Protein AF-A0A4Y2WWI7-F1 (afdb_monomer_lite)

InterPro domains:
  IPR029052 Metallo-dependent phosphatase-like [G3DSA:3.60.21.10] (2-51)
  IPR029052 Metallo-dependent phosphatase-like [SSF56300] (12-50)

Secondary structure (DSSP, 8-state):
--PPPPPGGG-----------TTTTTT-TTTTTHHHHHHHHHHHHHHHHT-

Sequence (51 aa):
MTAKMADDEDVLKILLATDCHLGYMEGDAVRGSDSLVTFEEILKIAVDKEV

Structure (mmCIF, N/CA/C/O backbone):
data_AF-A0A4Y2WWI7-F1
#
_entry.id   AF-A0A4Y2WWI7-F1
#
loop_
_atom_site.group_PDB
_atom_site.id
_atom_sit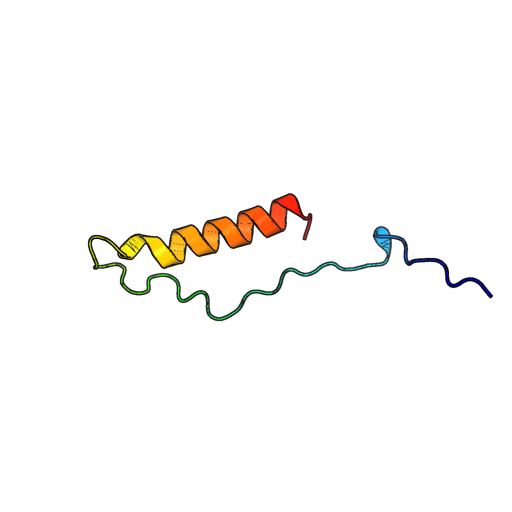e.type_symbol
_atom_site.label_atom_id
_atom_site.label_alt_id
_atom_site.label_comp_id
_atom_site.label_asym_id
_atom_site.label_entity_id
_atom_site.label_seq_id
_atom_site.pdbx_PDB_ins_code
_atom_site.Cartn_x
_atom_site.Cartn_y
_atom_site.Cartn_z
_atom_site.occupancy
_atom_site.B_iso_or_equiv
_atom_site.auth_seq_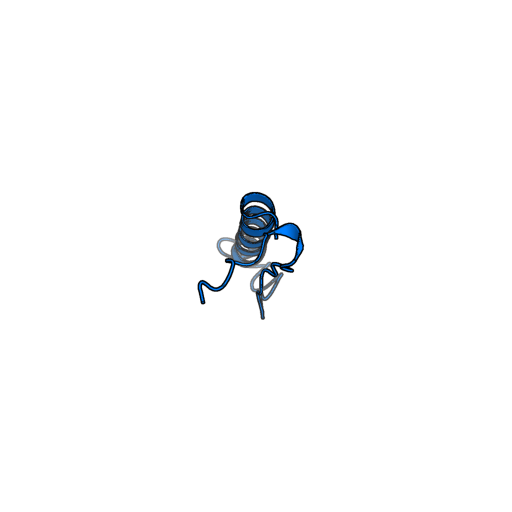id
_atom_site.auth_comp_id
_atom_site.auth_asym_id
_atom_site.auth_atom_id
_atom_site.pdbx_PDB_model_num
ATOM 1 N N . MET A 1 1 ? -34.668 -1.311 22.370 1.00 43.47 1 MET A N 1
ATOM 2 C CA . MET A 1 1 ? -33.343 -1.921 22.144 1.00 43.47 1 MET A CA 1
ATOM 3 C C . MET A 1 1 ? -32.615 -1.067 21.124 1.00 43.47 1 MET A C 1
ATOM 5 O O . MET A 1 1 ? -32.882 -1.197 19.940 1.00 43.47 1 MET A O 1
ATOM 9 N N . THR A 1 2 ? -31.791 -0.126 21.570 1.00 46.28 2 THR A N 1
ATOM 10 C CA . THR A 1 2 ? -30.906 0.642 20.687 1.00 46.28 2 THR A CA 1
ATOM 11 C C . THR A 1 2 ? -29.532 -0.004 20.769 1.00 46.28 2 THR A C 1
ATOM 13 O O . THR A 1 2 ? -28.949 -0.056 21.850 1.00 46.28 2 THR A O 1
ATOM 16 N N . ALA A 1 3 ? -29.053 -0.571 19.660 1.00 59.66 3 ALA A N 1
ATOM 17 C CA . ALA A 1 3 ? -27.683 -1.058 19.573 1.00 59.66 3 ALA A CA 1
ATOM 18 C C . ALA A 1 3 ? -26.750 0.144 19.770 1.00 59.66 3 ALA A C 1
ATOM 20 O O . ALA A 1 3 ? -26.835 1.123 19.029 1.00 59.66 3 ALA A O 1
ATOM 21 N N . LYS A 1 4 ? -25.918 0.095 20.812 1.00 59.69 4 LYS A N 1
ATOM 22 C CA . LYS A 1 4 ? -24.817 1.039 20.999 1.00 59.69 4 LYS A CA 1
ATOM 23 C C . LYS A 1 4 ? -23.907 0.887 19.773 1.00 59.69 4 LYS A C 1
ATOM 25 O O . LYS A 1 4 ? -23.453 -0.224 19.510 1.00 59.69 4 LYS A O 1
ATOM 30 N N . MET A 1 5 ? -23.708 1.955 18.994 1.00 63.25 5 MET A N 1
ATOM 31 C CA . MET A 1 5 ? -22.628 1.980 17.999 1.00 63.25 5 MET A CA 1
ATOM 32 C C . MET A 1 5 ? -21.336 1.666 18.755 1.00 63.25 5 MET A C 1
ATOM 34 O O . MET A 1 5 ? -21.118 2.253 19.817 1.00 63.25 5 MET A O 1
ATOM 38 N N . ALA A 1 6 ? -20.580 0.670 18.285 1.00 64.38 6 ALA A N 1
ATOM 39 C CA . ALA A 1 6 ? -19.338 0.260 18.930 1.00 64.38 6 ALA A CA 1
ATOM 40 C C . ALA A 1 6 ? -18.441 1.490 19.087 1.00 64.38 6 ALA A C 1
ATOM 42 O O . ALA A 1 6 ? -18.330 2.292 18.159 1.00 64.38 6 ALA A O 1
ATOM 43 N N . ASP A 1 7 ? -17.895 1.656 20.286 1.00 72.75 7 ASP A N 1
ATOM 44 C CA . ASP A 1 7 ? -16.892 2.681 20.531 1.00 72.75 7 ASP A CA 1
ATOM 45 C C . ASP A 1 7 ? -15.664 2.354 19.665 1.00 72.75 7 ASP A C 1
ATOM 47 O O . ASP A 1 7 ? -15.379 1.172 19.459 1.00 72.75 7 ASP A O 1
ATOM 51 N N . ASP A 1 8 ? -14.967 3.357 19.125 1.00 7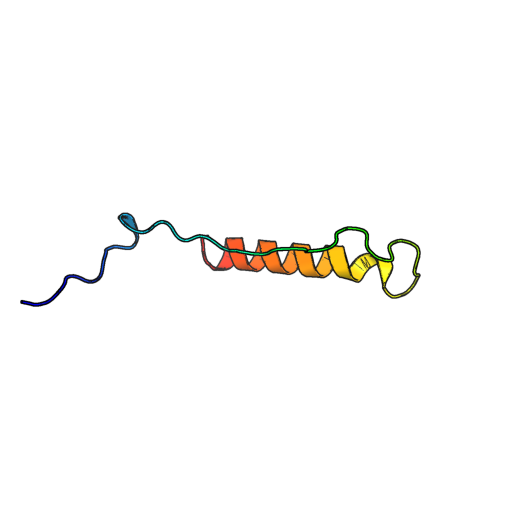7.00 8 ASP A N 1
ATOM 52 C CA . ASP A 1 8 ? -13.788 3.131 18.263 1.00 77.00 8 ASP A CA 1
ATOM 53 C C . ASP A 1 8 ? -12.718 2.317 19.024 1.00 77.00 8 ASP A C 1
ATOM 55 O O . ASP A 1 8 ? -11.980 1.541 18.424 1.00 77.00 8 ASP A O 1
ATOM 59 N N . GLU A 1 9 ? -12.712 2.400 20.364 1.00 84.62 9 GLU A N 1
ATOM 60 C CA . GLU A 1 9 ? -11.844 1.617 21.255 1.00 84.62 9 GLU A CA 1
ATOM 61 C C . GLU A 1 9 ? -12.054 0.091 21.162 1.00 84.62 9 GLU A C 1
ATOM 63 O O . GLU A 1 9 ? -11.115 -0.671 21.393 1.00 84.62 9 GLU A O 1
ATOM 68 N N . ASP A 1 10 ? -13.253 -0.370 20.788 1.00 91.56 10 ASP A N 1
ATOM 69 C CA . ASP A 1 10 ? -13.584 -1.796 20.639 1.00 91.56 10 ASP A CA 1
ATOM 70 C C . ASP A 1 10 ? -13.463 -2.284 19.176 1.00 91.56 10 ASP A C 1
ATOM 72 O O . ASP A 1 10 ? -13.828 -3.424 18.861 1.00 91.56 10 ASP A O 1
ATOM 76 N N . VAL A 1 11 ? -12.977 -1.437 18.255 1.00 90.50 11 VAL A N 1
ATOM 77 C CA . VAL A 1 11 ? -12.942 -1.710 16.809 1.00 90.50 11 VAL A CA 1
ATOM 78 C C . VAL A 1 11 ? -11.514 -1.665 16.262 1.00 90.50 11 VAL A C 1
ATOM 80 O O . VAL A 1 11 ? -10.882 -0.618 16.175 1.00 90.50 11 VAL A O 1
ATOM 83 N N . LEU A 1 12 ? -11.019 -2.807 15.775 1.00 93.69 12 LEU A N 1
ATOM 84 C CA . LEU A 1 12 ? -9.772 -2.851 15.009 1.00 93.69 12 LEU A CA 1
ATOM 85 C C . LEU A 1 12 ? -10.029 -2.406 13.562 1.00 93.69 12 LEU A C 1
ATOM 87 O O . LEU A 1 12 ? -10.660 -3.126 12.784 1.00 93.69 12 LEU A O 1
ATOM 91 N N . LYS A 1 13 ? -9.511 -1.235 13.191 1.00 94.31 13 LYS A N 1
ATOM 92 C CA . LYS A 1 13 ? -9.518 -0.747 11.809 1.00 94.31 13 LYS A CA 1
ATOM 93 C C . LYS A 1 13 ? -8.302 -1.299 11.063 1.00 94.31 13 LYS A C 1
ATOM 95 O O . LYS A 1 13 ? -7.204 -1.321 11.603 1.00 94.31 13 LYS A O 1
ATOM 100 N N . ILE A 1 14 ? -8.511 -1.780 9.838 1.00 96.50 14 ILE A N 1
ATOM 101 C CA . ILE A 1 14 ? -7.459 -2.381 9.009 1.00 96.50 14 ILE A CA 1
ATOM 102 C C . ILE A 1 14 ? -7.562 -1.793 7.608 1.00 96.50 14 ILE A C 1
ATOM 104 O O . ILE A 1 14 ? -8.597 -1.935 6.950 1.00 96.50 14 ILE A O 1
ATOM 108 N N . LEU A 1 15 ? -6.482 -1.179 7.127 1.00 97.81 15 LEU A N 1
ATOM 109 C CA . LEU A 1 15 ? -6.344 -0.867 5.710 1.00 97.81 15 LEU A CA 1
ATOM 110 C C . LEU A 1 15 ? -5.846 -2.099 4.958 1.00 97.81 15 LEU A C 1
ATOM 112 O O . LEU A 1 15 ? -4.791 -2.650 5.263 1.00 97.81 15 LEU A O 1
ATOM 116 N N . LEU A 1 16 ? -6.612 -2.519 3.951 1.00 97.44 16 LEU A N 1
ATOM 117 C CA . LEU A 1 16 ? -6.262 -3.646 3.097 1.00 97.44 16 LEU A CA 1
ATOM 118 C C . LEU A 1 16 ? -5.847 -3.149 1.711 1.00 97.44 16 LEU A C 1
ATOM 120 O O . LEU A 1 16 ? -6.645 -2.550 0.994 1.00 97.44 16 LEU A O 1
ATOM 124 N N . ALA A 1 17 ? -4.615 -3.464 1.328 1.00 97.19 17 ALA A N 1
ATOM 125 C CA . ALA A 1 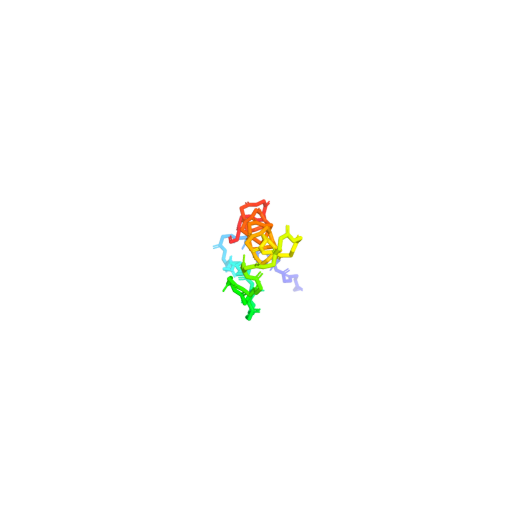17 ? -4.105 -3.343 -0.031 1.00 97.19 17 ALA A CA 1
ATOM 126 C C . ALA A 1 17 ? -3.464 -4.677 -0.437 1.00 97.19 17 ALA A C 1
ATOM 128 O O . ALA A 1 17 ? -2.946 -5.407 0.409 1.00 97.19 17 ALA A O 1
ATOM 129 N N . THR A 1 18 ? -3.520 -5.020 -1.720 1.00 97.25 18 THR A N 1
ATOM 130 C CA . THR A 1 18 ? -2.965 -6.270 -2.248 1.00 97.25 18 THR A CA 1
ATOM 131 C C . THR A 1 18 ? -2.300 -6.018 -3.593 1.00 97.25 18 THR A C 1
ATOM 133 O O . THR A 1 18 ? -2.643 -5.050 -4.268 1.00 97.25 18 THR A O 1
ATOM 136 N N . ASP A 1 19 ? -1.327 -6.860 -3.942 1.00 96.00 19 ASP A N 1
ATOM 137 C CA . ASP A 1 19 ? -0.616 -6.829 -5.222 1.00 96.00 19 ASP A CA 1
ATOM 138 C C . ASP A 1 19 ? -0.132 -5.426 -5.648 1.00 96.00 19 ASP A C 1
ATOM 140 O O . ASP A 1 19 ? -0.289 -5.012 -6.792 1.00 96.00 19 ASP A O 1
ATOM 144 N N . CYS A 1 20 ? 0.518 -4.678 -4.745 1.00 94.56 20 CYS A N 1
ATOM 145 C CA . CYS A 1 20 ? 1.056 -3.342 -5.058 1.00 94.56 20 CYS A CA 1
ATOM 146 C C . CYS A 1 20 ? 2.175 -3.353 -6.123 1.00 94.56 20 CYS A C 1
ATOM 148 O O . CYS A 1 20 ? 2.588 -2.290 -6.578 1.00 94.56 20 CYS A O 1
ATOM 150 N N . HIS A 1 21 ? 2.689 -4.536 -6.494 1.00 96.94 21 HIS A N 1
ATOM 151 C CA . HIS A 1 21 ? 3.693 -4.736 -7.547 1.00 96.94 21 HIS A CA 1
ATOM 152 C C . HIS A 1 21 ? 4.884 -3.759 -7.466 1.00 96.94 21 HIS A C 1
ATOM 154 O O . HIS A 1 21 ? 5.268 -3.132 -8.454 1.00 96.94 21 HIS A O 1
ATOM 160 N N . LEU A 1 22 ? 5.479 -3.633 -6.275 1.00 96.00 22 LEU A N 1
ATOM 161 C CA . LEU A 1 22 ? 6.620 -2.743 -6.042 1.00 96.00 22 LEU A CA 1
ATOM 162 C C . LEU A 1 22 ? 7.796 -3.093 -6.965 1.00 96.00 22 LEU A C 1
ATOM 164 O O . LEU A 1 22 ? 8.160 -4.262 -7.097 1.00 96.00 22 LEU A O 1
ATOM 168 N N . GLY A 1 23 ? 8.378 -2.073 -7.598 1.00 92.62 23 GLY A N 1
ATOM 169 C CA . GLY A 1 23 ? 9.470 -2.230 -8.566 1.00 92.62 23 GLY A CA 1
ATOM 170 C C . GLY A 1 23 ? 9.012 -2.644 -9.970 1.00 92.62 23 GLY A C 1
ATOM 171 O O . GLY A 1 23 ? 9.837 -2.884 -10.854 1.00 92.62 23 GLY A O 1
ATOM 172 N N . TYR A 1 24 ? 7.701 -2.722 -10.225 1.00 95.31 24 TYR A N 1
ATOM 173 C CA . TYR A 1 24 ? 7.203 -2.958 -11.575 1.00 95.31 24 TYR A CA 1
ATOM 174 C C . TYR A 1 24 ? 7.608 -1.812 -12.507 1.00 95.31 24 TYR A C 1
ATOM 176 O O . TYR A 1 24 ? 7.321 -0.649 -12.240 1.00 95.31 24 TYR A O 1
ATOM 184 N N . MET A 1 25 ? 8.252 -2.172 -13.622 1.00 93.94 25 MET A N 1
ATOM 185 C CA . MET A 1 25 ? 8.779 -1.249 -14.635 1.00 93.94 25 MET A CA 1
ATOM 186 C C . MET A 1 25 ? 9.861 -0.286 -14.117 1.00 93.94 25 MET A C 1
ATOM 188 O O . MET A 1 25 ? 10.041 0.765 -14.716 1.00 93.94 25 MET A O 1
ATOM 192 N N . GLU A 1 26 ? 10.617 -0.626 -13.067 1.00 91.88 26 GLU A N 1
ATOM 193 C CA . GLU A 1 26 ? 11.620 0.276 -12.460 1.00 91.88 26 GLU A CA 1
ATOM 194 C C . GLU A 1 26 ? 12.652 0.844 -13.462 1.00 91.88 26 GLU A C 1
ATOM 196 O O . GLU A 1 26 ? 13.109 1.973 -13.313 1.00 91.88 26 GLU A O 1
ATOM 201 N N . GLY A 1 27 ? 12.985 0.102 -14.525 1.00 93.50 27 GLY A N 1
ATOM 202 C CA . GLY A 1 27 ? 13.888 0.568 -15.587 1.00 93.50 27 GLY A CA 1
ATOM 203 C C . GLY A 1 27 ? 13.256 1.494 -16.639 1.00 93.50 27 GLY A C 1
ATOM 204 O O . GLY A 1 27 ? 13.961 1.959 -17.534 1.00 93.50 27 GLY A O 1
ATOM 205 N N . ASP A 1 28 ? 11.945 1.737 -16.585 1.00 95.94 28 ASP A N 1
ATOM 206 C CA . ASP A 1 28 ? 11.239 2.641 -17.493 1.00 95.94 28 ASP A CA 1
ATOM 207 C C . ASP A 1 28 ? 11.395 4.096 -17.026 1.00 95.94 28 ASP A C 1
ATOM 209 O O . ASP A 1 28 ? 11.050 4.443 -15.897 1.00 95.94 28 ASP A O 1
ATOM 213 N N . ALA A 1 29 ? 11.896 4.965 -17.908 1.00 93.94 29 ALA A N 1
ATOM 214 C CA . ALA A 1 29 ? 12.224 6.354 -17.577 1.00 93.94 29 ALA A CA 1
ATOM 215 C C . ALA A 1 29 ? 11.013 7.225 -17.193 1.00 93.94 29 ALA A C 1
ATOM 217 O O . ALA A 1 29 ? 11.200 8.303 -16.632 1.00 93.94 29 ALA A O 1
ATOM 218 N N . VAL A 1 30 ? 9.791 6.796 -17.521 1.00 95.19 30 VAL A N 1
ATOM 219 C CA . VAL A 1 30 ? 8.554 7.525 -17.211 1.00 95.19 30 VAL A CA 1
ATOM 220 C C . VAL A 1 30 ? 7.803 6.847 -16.071 1.00 95.19 30 VAL A C 1
ATOM 222 O O . VAL A 1 30 ? 7.283 7.531 -15.198 1.00 95.19 30 VAL A O 1
ATOM 225 N N . ARG A 1 31 ? 7.754 5.513 -16.077 1.00 95.56 31 ARG A N 1
ATOM 226 C CA . ARG A 1 31 ? 6.874 4.719 -15.207 1.00 95.56 31 ARG A CA 1
ATOM 227 C C . ARG A 1 31 ? 7.569 4.058 -14.023 1.00 95.56 31 ARG A C 1
ATOM 229 O O . ARG A 1 31 ? 6.899 3.461 -13.184 1.00 95.56 31 ARG A O 1
ATOM 236 N N . GLY A 1 32 ? 8.897 4.121 -13.940 1.00 93.81 32 GLY A N 1
ATOM 237 C CA . GLY A 1 32 ? 9.656 3.394 -12.920 1.00 93.81 32 GLY A CA 1
ATOM 238 C C . GLY A 1 32 ? 9.299 3.761 -11.480 1.00 93.81 32 GLY A C 1
ATOM 239 O O . GLY A 1 32 ? 9.450 2.937 -10.581 1.00 93.81 32 GLY A O 1
ATOM 240 N N . SER A 1 33 ? 8.767 4.963 -11.254 1.00 95.88 33 SER A N 1
ATOM 241 C CA . SER A 1 33 ? 8.354 5.421 -9.925 1.00 95.88 33 SER A CA 1
ATOM 242 C C . SER A 1 33 ? 6.886 5.145 -9.589 1.00 95.88 33 SER A C 1
ATOM 244 O O . SER A 1 33 ? 6.513 5.324 -8.433 1.00 95.88 33 SER A O 1
ATOM 246 N N . ASP A 1 34 ? 6.064 4.688 -10.541 1.00 97.00 34 ASP A N 1
ATOM 247 C CA . ASP A 1 34 ? 4.607 4.583 -10.371 1.00 97.00 34 ASP A CA 1
ATOM 248 C C . ASP A 1 34 ? 4.241 3.722 -9.154 1.00 97.00 34 ASP A C 1
ATOM 250 O O . ASP A 1 34 ? 3.544 4.173 -8.246 1.00 97.00 34 ASP A O 1
ATOM 254 N N . SER A 1 35 ? 4.778 2.496 -9.095 1.00 96.94 35 SER A N 1
ATOM 255 C CA . SER A 1 35 ? 4.472 1.542 -8.018 1.00 96.94 35 SER A CA 1
ATOM 256 C C . SER A 1 35 ? 4.879 2.051 -6.630 1.00 96.94 35 SER A C 1
ATOM 258 O O . SER A 1 35 ? 4.171 1.814 -5.653 1.00 96.94 35 SER A O 1
ATOM 260 N N . LEU A 1 36 ? 5.989 2.791 -6.537 1.00 97.56 36 LEU A N 1
ATOM 261 C CA . LEU A 1 36 ? 6.477 3.349 -5.276 1.00 97.56 36 LEU A CA 1
ATOM 262 C C . LEU A 1 36 ? 5.645 4.554 -4.831 1.00 97.56 36 LEU A C 1
ATOM 264 O O . LEU A 1 36 ? 5.293 4.640 -3.657 1.00 97.56 36 LEU A O 1
ATOM 268 N N . VAL A 1 37 ? 5.282 5.444 -5.759 1.00 97.88 37 VAL A N 1
ATOM 269 C CA . VAL A 1 37 ? 4.431 6.610 -5.472 1.00 97.88 37 VAL A CA 1
ATOM 270 C C . VAL A 1 37 ? 3.036 6.169 -5.030 1.00 97.88 37 VAL A C 1
ATOM 272 O O . VAL A 1 37 ? 2.523 6.667 -4.030 1.00 97.88 37 VAL A O 1
ATOM 275 N N . THR A 1 38 ? 2.431 5.193 -5.714 1.00 97.94 38 THR A N 1
ATOM 276 C CA . THR A 1 38 ? 1.134 4.638 -5.300 1.00 97.94 38 THR A CA 1
ATOM 277 C C . THR A 1 38 ? 1.222 3.961 -3.933 1.00 97.94 38 THR A C 1
ATOM 279 O O . THR A 1 38 ? 0.322 4.110 -3.110 1.00 97.94 38 THR A O 1
ATOM 282 N N . PHE A 1 39 ? 2.309 3.244 -3.640 1.00 98.25 39 PHE A N 1
ATOM 283 C CA . PHE A 1 39 ? 2.486 2.644 -2.319 1.00 98.25 39 PHE A CA 1
ATOM 284 C C . PHE A 1 39 ? 2.664 3.693 -1.215 1.00 98.25 39 PHE A C 1
ATOM 286 O O . PHE A 1 39 ? 2.095 3.546 -0.136 1.00 98.25 39 PHE A O 1
ATOM 293 N N . GLU A 1 40 ? 3.379 4.785 -1.490 1.00 98.38 40 GLU A N 1
ATOM 294 C CA . GLU A 1 40 ? 3.478 5.927 -0.578 1.00 98.38 40 GLU A CA 1
ATOM 295 C C . GLU A 1 40 ? 2.100 6.547 -0.292 1.00 98.38 40 GLU A C 1
ATOM 297 O O . GLU A 1 40 ? 1.793 6.858 0.858 1.00 98.38 40 GLU A O 1
ATOM 302 N N . GLU A 1 41 ? 1.243 6.690 -1.306 1.00 98.44 41 GLU A N 1
ATOM 303 C CA . GLU A 1 41 ? -0.135 7.165 -1.136 1.00 98.44 41 GLU A CA 1
ATOM 304 C C . GLU A 1 41 ? -0.954 6.230 -0.236 1.00 98.44 41 GLU A C 1
ATOM 306 O O . GLU A 1 41 ? -1.614 6.698 0.690 1.00 98.44 41 GLU A O 1
ATOM 311 N N . ILE A 1 42 ? -0.863 4.913 -0.445 1.00 98.50 42 ILE A N 1
ATOM 312 C CA . ILE A 1 42 ? -1.536 3.917 0.403 1.00 98.50 42 ILE A CA 1
ATOM 313 C C . ILE A 1 42 ? -1.127 4.088 1.873 1.00 98.50 42 ILE A C 1
ATOM 315 O O . ILE A 1 42 ? -1.984 4.073 2.758 1.00 98.50 42 ILE A O 1
ATOM 319 N N . LEU A 1 43 ? 0.165 4.296 2.141 1.00 98.38 43 LEU A N 1
ATOM 320 C CA . LEU A 1 43 ? 0.670 4.509 3.498 1.00 98.38 43 LEU A CA 1
ATOM 321 C C . LEU A 1 43 ? 0.215 5.848 4.090 1.00 98.38 43 LEU A C 1
ATOM 323 O O . LEU A 1 43 ? -0.135 5.901 5.267 1.00 98.38 43 LEU A O 1
ATOM 327 N N . LYS A 1 44 ? 0.164 6.920 3.291 1.00 98.62 44 LYS A N 1
ATOM 328 C CA . LYS A 1 44 ? -0.400 8.207 3.733 1.00 98.62 44 LYS A CA 1
ATOM 329 C C . LYS A 1 44 ? -1.870 8.066 4.112 1.00 98.62 44 LYS A C 1
ATOM 331 O O . LYS A 1 44 ? -2.263 8.547 5.164 1.00 98.62 44 LYS A O 1
ATOM 336 N N . ILE A 1 45 ? -2.653 7.331 3.321 1.00 98.31 45 ILE A N 1
ATOM 337 C CA . ILE A 1 45 ? -4.060 7.047 3.633 1.00 98.31 45 ILE A CA 1
ATOM 338 C C . ILE A 1 45 ? -4.189 6.265 4.946 1.00 98.31 45 ILE A C 1
ATOM 340 O O . ILE A 1 45 ? -5.127 6.520 5.699 1.00 98.31 45 ILE A O 1
ATOM 344 N N . ALA A 1 46 ? -3.275 5.329 5.225 1.00 98.31 46 ALA A N 1
ATOM 345 C CA . ALA A 1 46 ? -3.272 4.591 6.487 1.00 98.31 46 ALA A CA 1
ATOM 346 C C . ALA A 1 46 ? -3.065 5.534 7.685 1.00 98.31 46 ALA A C 1
ATOM 348 O O . ALA A 1 46 ? -3.866 5.548 8.617 1.00 98.31 46 ALA A O 1
ATOM 349 N N . VAL A 1 47 ? -2.063 6.416 7.594 1.00 98.19 47 VAL A N 1
ATOM 350 C CA . VAL A 1 47 ? -1.790 7.436 8.618 1.00 98.19 47 VAL A CA 1
ATOM 351 C C . VAL A 1 47 ? -2.970 8.395 8.786 1.00 98.19 47 VAL A C 1
ATOM 353 O O . VAL A 1 47 ? -3.433 8.595 9.906 1.00 98.19 47 VAL A O 1
ATOM 356 N N . ASP A 1 48 ? -3.493 8.947 7.690 1.00 98.19 48 ASP A N 1
ATOM 357 C CA . ASP A 1 48 ? -4.575 9.939 7.708 1.00 98.19 48 ASP A CA 1
ATOM 358 C C . ASP A 1 48 ? -5.886 9.379 8.279 1.00 98.19 48 ASP A C 1
ATOM 360 O O . ASP A 1 48 ? -6.706 10.129 8.809 1.00 98.19 48 ASP A O 1
ATOM 364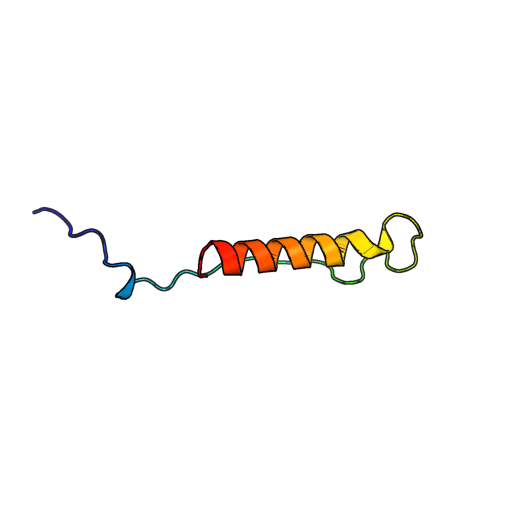 N N . LYS A 1 49 ? -6.108 8.065 8.150 1.00 96.00 49 LYS A N 1
ATOM 365 C CA . LYS A 1 49 ? -7.296 7.378 8.675 1.00 96.00 49 LYS A CA 1
ATOM 366 C C . LYS A 1 49 ? -7.077 6.720 10.036 1.00 96.00 49 LYS A C 1
ATOM 368 O O . LYS A 1 49 ? -8.031 6.144 10.563 1.00 96.00 49 LYS A O 1
ATOM 373 N N . GLU A 1 50 ? -5.868 6.811 10.588 1.00 94.69 50 GLU A N 1
ATOM 374 C CA . GLU A 1 50 ? -5.477 6.166 11.844 1.00 94.69 50 GLU A CA 1
ATOM 375 C C . GLU A 1 50 ? -5.749 4.6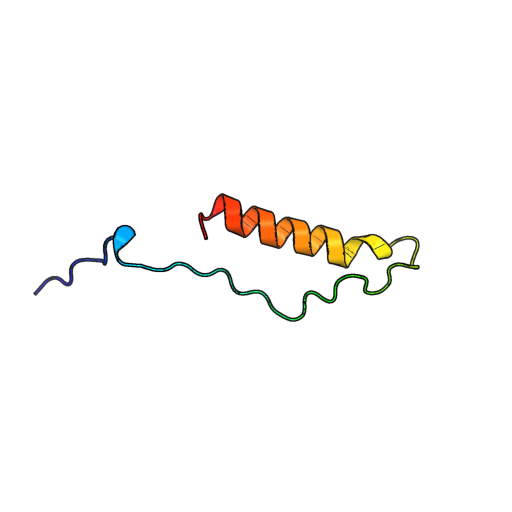48 11.810 1.00 94.69 50 GLU A C 1
ATOM 377 O O . GLU A 1 50 ? -6.416 4.094 12.691 1.00 94.69 50 GLU A O 1
ATOM 382 N N . VAL A 1 51 ? -5.282 3.993 10.737 1.00 93.00 51 VAL A N 1
ATOM 383 C CA . VAL A 1 51 ? -5.443 2.551 10.452 1.00 93.00 51 VAL A CA 1
ATOM 384 C C . VAL A 1 51 ? -4.136 1.866 10.073 1.00 93.00 51 VAL A C 1
ATOM 386 O O . VAL A 1 51 ? -3.164 2.567 9.718 1.00 93.00 51 VAL A O 1
#

Foldseek 3Di:
DDPDDDDVVVDDDDQDDPDLVQQVPLVPPPCNCVSVVVVVVSVVVCVVVVD

pLDDT: mean 90.25, std 13.64, range [43.47, 98.62]

Radius of gyration: 17.27 Å; chains: 1; bounding box: 47×17×40 Å

Organism: Araneus ventricosus (NCBI:txid182803)